Protein AF-A0A7M3WDD4-F1 (afdb_monomer)

Mean predicted aligned error: 4.71 Å

Secondary structure (DSSP, 8-state):
----PPTT--EEEE---SS-TTHHHHHHHHHHTT--EEEEE---HHHHHHTTSS-HHHHHHHHHHHHHHHHHHHHTT-EEEE--TTS-HHHHHHHHTT-

pLDDT: mean 89.32, std 10.79, range [42.25, 97.5]

Nearest PDB structures (foldseek):
  8h6e-assembly1_5C  TM=5.451E-01  e=1.028E+00  Homo sapiens
  5k1s-assembly2_D  TM=6.214E-01  e=2.453E+00  Myxococcus xanthus DK 1622
  6ahd-assembly1_C  TM=5.357E-01  e=2.453E+00  Homo sapiens
  1zsy-assembly1_A  TM=6.114E-01  e=5.122E+00  Homo sapiens
  7ls1-assembly1_m  TM=5.465E-01  e=6.694E+00  Mus musculus

Sequence (99 aa):
IMPHIHRGSPIIILSPLEDDPTIVDAVRDLRARNFEVTVLSPSSLEFEFDARRIDRTGYEVLKTERDILMTELRGLGAYVMDWEPDMLLFTALAGARGF

Radius of gyration: 14.74 Å; Cα contacts (8 Å, |Δi|>4): 116; chains: 1; bounding box: 40×24×39 Å

Foldseek 3Di:
DDPDDDPADAAEAEEQQFPDPCVLVVLLVCVVSVHAYEYEHAHCLVVCVVVVVDDPVRSVVRVVSSVVSQVSSVVSVHQYDDDHPVDDPVVRVCVRDVD

Solvent-accessible surface area (backbone atoms only — not comparable to full-atom values): 5913 Å² total; per-residue (Å²): 133,82,78,92,72,66,86,74,51,77,41,78,45,82,45,54,59,71,96,60,85,57,56,64,58,52,50,47,56,41,40,77,68,64,37,54,40,38,37,39,25,43,71,56,62,68,62,38,40,75,69,64,76,40,54,74,66,55,48,58,48,54,53,49,54,32,54,51,50,51,50,50,43,40,73,60,67,32,37,72,43,84,38,57,91,88,53,58,65,66,60,58,53,46,74,60,44,95,116

Structure (mmCIF, N/CA/C/O backbone):
data_AF-A0A7M3WDD4-F1
#
_entry.id   AF-A0A7M3WDD4-F1
#
loop_
_atom_site.group_PDB
_atom_site.id
_atom_site.type_symbol
_atom_site.label_atom_id
_atom_site.label_alt_id
_atom_site.label_comp_id
_atom_site.label_asym_id
_atom_site.label_entity_id
_atom_site.label_seq_id
_atom_site.pdbx_PDB_ins_code
_atom_site.Cartn_x
_atom_site.Cartn_y
_atom_site.Cartn_z
_atom_site.occupancy
_atom_site.B_iso_or_equiv
_atom_site.auth_seq_id
_atom_site.auth_comp_id
_atom_site.auth_asym_id
_atom_site.auth_atom_id
_atom_site.pdbx_PDB_model_num
ATOM 1 N N . ILE A 1 1 ? -23.104 -0.702 -3.457 1.00 52.69 1 ILE A N 1
ATOM 2 C CA . ILE A 1 1 ? -23.391 -0.991 -2.029 1.00 52.69 1 ILE A CA 1
ATOM 3 C C . ILE A 1 1 ? -22.247 -1.863 -1.537 1.00 52.69 1 ILE A C 1
ATOM 5 O O . ILE A 1 1 ? -22.037 -2.914 -2.129 1.00 52.69 1 ILE A O 1
ATOM 9 N N . MET A 1 2 ? -21.452 -1.409 -0.564 1.00 61.78 2 MET A N 1
ATOM 10 C CA . MET A 1 2 ? -20.363 -2.234 -0.025 1.00 61.78 2 MET A CA 1
ATOM 11 C C . MET A 1 2 ? -20.954 -3.416 0.768 1.00 61.78 2 MET A C 1
ATOM 13 O O . MET A 1 2 ? -21.954 -3.210 1.464 1.00 61.78 2 MET A O 1
ATOM 17 N N . PRO A 1 3 ? -20.365 -4.625 0.692 1.00 71.31 3 PRO A N 1
ATOM 18 C CA . PRO A 1 3 ? -20.778 -5.758 1.516 1.00 71.31 3 PRO A CA 1
ATOM 19 C C . PRO A 1 3 ? -20.754 -5.390 3.005 1.00 71.31 3 PRO A C 1
ATOM 21 O O . PRO A 1 3 ? -19.939 -4.570 3.443 1.00 71.31 3 PRO A O 1
ATOM 24 N N . HIS A 1 4 ? -21.643 -5.988 3.802 1.00 79.38 4 HIS A N 1
ATOM 25 C CA . HIS A 1 4 ? -21.643 -5.751 5.241 1.00 79.38 4 HIS A CA 1
ATOM 26 C C . HIS A 1 4 ? -20.388 -6.374 5.867 1.00 79.38 4 HIS A C 1
ATOM 28 O O . HIS A 1 4 ? -20.304 -7.585 6.043 1.00 79.38 4 HIS A O 1
ATOM 34 N N . ILE A 1 5 ? -19.433 -5.530 6.251 1.00 84.62 5 ILE A N 1
ATOM 35 C CA . ILE A 1 5 ? -18.261 -5.905 7.048 1.00 84.62 5 ILE A CA 1
ATOM 36 C C . ILE A 1 5 ? -18.532 -5.494 8.496 1.00 84.62 5 ILE A C 1
ATOM 38 O O . ILE A 1 5 ? -18.964 -4.365 8.752 1.00 84.62 5 ILE A O 1
ATOM 42 N N . HIS A 1 6 ? -18.315 -6.406 9.443 1.00 83.88 6 HIS A N 1
ATOM 43 C CA . HIS A 1 6 ? -18.493 -6.114 10.864 1.00 83.88 6 HIS A CA 1
ATOM 44 C C . HIS A 1 6 ? -17.514 -5.027 11.319 1.00 83.88 6 HIS A C 1
ATOM 46 O O . HIS A 1 6 ? -16.331 -5.067 10.994 1.00 83.88 6 HIS A O 1
ATOM 52 N N . ARG A 1 7 ? -17.999 -4.044 12.087 1.00 78.94 7 ARG A N 1
ATOM 53 C CA . ARG A 1 7 ? -17.127 -3.011 12.665 1.00 78.94 7 ARG A CA 1
ATOM 54 C C . ARG A 1 7 ? -16.049 -3.669 13.527 1.00 78.94 7 ARG A C 1
ATOM 56 O O . ARG A 1 7 ? -16.353 -4.579 14.291 1.00 78.94 7 ARG A O 1
ATOM 63 N N . GLY A 1 8 ? -14.812 -3.197 13.395 1.00 78.06 8 GLY A N 1
ATOM 64 C CA . GLY A 1 8 ? -13.653 -3.762 14.091 1.00 78.06 8 GLY A CA 1
ATOM 65 C C . GLY A 1 8 ? -13.023 -4.976 13.403 1.00 78.06 8 GLY A C 1
ATOM 66 O O . GLY A 1 8 ? -11.985 -5.441 13.863 1.00 78.06 8 GLY A O 1
ATOM 67 N N . SER A 1 9 ? -13.586 -5.484 12.297 1.00 89.44 9 SER A N 1
ATOM 68 C CA . SER A 1 9 ? -12.872 -6.463 11.474 1.00 89.44 9 SER A CA 1
ATOM 69 C C . SER A 1 9 ? -11.597 -5.834 10.903 1.00 89.44 9 SER A C 1
ATOM 71 O O . SER A 1 9 ? -11.674 -4.756 10.313 1.00 89.44 9 SER A O 1
ATOM 73 N N . PRO A 1 10 ? -10.432 -6.485 11.034 1.00 90.75 10 PRO A N 1
ATOM 74 C CA . PRO A 1 10 ? -9.230 -6.006 10.376 1.00 90.75 10 PRO A CA 1
ATOM 75 C C . PRO A 1 10 ? -9.378 -6.084 8.857 1.00 90.75 10 PRO A C 1
ATOM 77 O O . PRO A 1 10 ? -9.877 -7.082 8.337 1.00 90.75 10 PRO A O 1
ATOM 80 N N . ILE A 1 11 ? -8.886 -5.070 8.150 1.00 93.88 11 ILE A N 1
ATOM 81 C CA . ILE A 1 11 ? -8.802 -5.080 6.691 1.00 93.88 11 ILE A CA 1
ATOM 82 C C . ILE A 1 11 ? -7.344 -5.241 6.292 1.00 93.88 11 ILE A C 1
ATOM 84 O O . ILE A 1 11 ? -6.489 -4.456 6.698 1.00 93.88 11 ILE A O 1
ATOM 88 N N . ILE A 1 12 ? -7.069 -6.269 5.494 1.00 93.50 12 ILE A N 1
ATOM 89 C CA . ILE A 1 12 ? -5.753 -6.506 4.907 1.00 93.50 12 ILE A CA 1
ATOM 90 C C . ILE A 1 12 ? -5.892 -6.336 3.400 1.00 93.50 12 ILE A C 1
ATOM 92 O O . ILE A 1 12 ? -6.736 -6.980 2.779 1.00 93.50 12 ILE A O 1
ATOM 96 N N . ILE A 1 13 ? -5.072 -5.461 2.832 1.00 94.31 13 ILE A N 1
ATOM 97 C CA . ILE A 1 13 ? -4.970 -5.224 1.397 1.00 94.31 13 ILE A CA 1
ATOM 98 C C . ILE A 1 13 ? -3.612 -5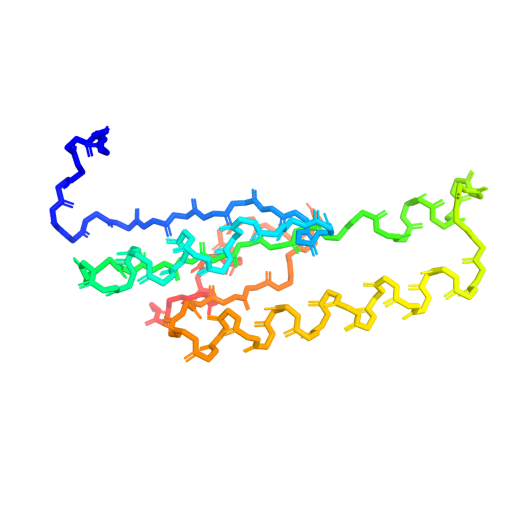.756 0.953 1.00 94.31 13 ILE A C 1
ATOM 100 O O . ILE A 1 13 ? -2.589 -5.346 1.493 1.00 94.31 13 ILE A O 1
ATOM 104 N N . LEU A 1 14 ? -3.605 -6.661 -0.019 1.00 93.00 14 LEU A N 1
ATOM 105 C CA . LEU A 1 14 ? -2.392 -7.148 -0.665 1.00 93.00 14 LEU A CA 1
ATOM 106 C C . LEU A 1 14 ? -2.372 -6.584 -2.084 1.00 93.00 14 LEU A C 1
ATOM 108 O O . LEU A 1 14 ? -3.234 -6.939 -2.886 1.00 93.00 14 LEU A O 1
ATOM 112 N N . SER A 1 15 ? -1.443 -5.677 -2.372 1.00 93.19 15 SER A N 1
ATOM 113 C CA . SER A 1 15 ? -1.355 -5.028 -3.683 1.00 93.19 15 SER A CA 1
ATOM 114 C C . SER A 1 15 ? 0.080 -4.600 -3.975 1.00 93.19 15 SER A C 1
ATOM 116 O O . SER A 1 15 ? 0.719 -4.043 -3.085 1.00 93.19 15 SER A O 1
ATOM 118 N N . PRO A 1 16 ? 0.594 -4.783 -5.203 1.00 93.25 16 PRO A N 1
ATOM 119 C CA . PRO A 1 16 ? 1.922 -4.295 -5.568 1.00 93.25 16 PRO A CA 1
ATOM 120 C C . PRO A 1 16 ? 2.036 -2.764 -5.522 1.00 93.25 16 PRO A C 1
ATOM 122 O O . PRO A 1 16 ? 3.145 -2.248 -5.416 1.00 93.25 16 PRO A O 1
ATOM 125 N N . LEU A 1 17 ? 0.902 -2.044 -5.489 1.00 93.94 17 LEU A N 1
ATOM 126 C CA . LEU A 1 17 ? 0.833 -0.576 -5.511 1.00 93.94 17 LEU A CA 1
ATOM 127 C C . LEU A 1 17 ? 1.475 0.030 -6.769 1.00 93.94 17 LEU A C 1
ATOM 129 O O . LEU A 1 17 ? 2.055 1.111 -6.731 1.00 93.94 17 LEU A O 1
ATOM 133 N N . GLU A 1 18 ? 1.354 -0.681 -7.884 1.00 90.06 18 GLU A N 1
ATOM 134 C CA . GLU A 1 18 ? 1.848 -0.276 -9.195 1.00 90.06 18 GLU A CA 1
ATOM 135 C C . GLU A 1 18 ? 0.638 0.141 -10.044 1.00 90.06 18 GLU A C 1
ATOM 137 O O . GLU A 1 18 ? -0.237 -0.685 -10.300 1.00 90.06 18 GLU A O 1
ATOM 142 N N . ASP A 1 19 ? 0.564 1.424 -10.419 1.00 83.44 19 ASP A N 1
ATOM 143 C CA . ASP A 1 19 ? -0.485 2.005 -11.283 1.00 83.44 19 ASP A CA 1
ATOM 144 C C . ASP A 1 19 ? -1.944 1.706 -10.845 1.00 83.44 19 ASP A C 1
ATOM 146 O O . ASP A 1 19 ? -2.837 1.495 -11.665 1.00 83.44 19 ASP A O 1
ATOM 150 N N . ASP A 1 20 ? -2.208 1.668 -9.531 1.00 85.62 20 ASP A N 1
ATOM 151 C CA . ASP A 1 20 ? -3.560 1.482 -8.977 1.00 85.62 20 ASP A CA 1
ATOM 152 C C . ASP A 1 20 ? -4.165 2.828 -8.533 1.00 85.62 20 ASP A C 1
ATOM 154 O O . ASP A 1 20 ? -3.889 3.296 -7.423 1.00 85.62 20 ASP A O 1
ATOM 158 N N . PRO A 1 21 ? -5.041 3.454 -9.343 1.00 87.62 21 PRO A N 1
ATOM 159 C CA . PRO A 1 21 ? -5.656 4.731 -8.990 1.00 87.62 21 PRO A CA 1
ATOM 160 C C . PRO A 1 21 ? -6.769 4.597 -7.940 1.00 87.62 21 PRO A C 1
ATOM 162 O O . PRO A 1 21 ? -7.270 5.602 -7.441 1.00 87.62 21 PRO A O 1
ATOM 165 N N . THR A 1 22 ? -7.205 3.378 -7.613 1.00 93.81 22 THR A N 1
ATOM 166 C CA . THR A 1 22 ? -8.377 3.141 -6.754 1.00 93.81 22 THR A CA 1
ATOM 167 C C . THR A 1 22 ? -8.013 2.971 -5.284 1.00 93.81 22 THR A C 1
ATOM 169 O O . THR A 1 22 ? -8.857 3.164 -4.403 1.00 93.81 22 THR A O 1
ATOM 172 N N . ILE A 1 23 ? -6.754 2.632 -5.000 1.00 96.06 23 ILE A N 1
ATOM 173 C CA . ILE A 1 23 ? -6.306 2.245 -3.663 1.00 96.06 23 ILE A CA 1
ATOM 174 C C . ILE A 1 23 ? -6.440 3.378 -2.641 1.00 96.06 23 ILE A C 1
ATOM 176 O O . ILE A 1 23 ? -6.821 3.138 -1.495 1.00 96.06 23 ILE A O 1
ATOM 180 N N . VAL A 1 24 ? -6.185 4.618 -3.060 1.00 96.88 24 VAL A N 1
ATOM 181 C CA . VAL A 1 24 ? -6.266 5.805 -2.199 1.00 96.88 24 VAL A CA 1
ATOM 182 C C . VAL A 1 24 ? -7.701 6.014 -1.721 1.00 96.88 24 VAL A C 1
ATOM 184 O O . VAL A 1 24 ? -7.941 6.160 -0.520 1.00 96.88 24 VAL A O 1
ATOM 187 N N . ASP A 1 25 ? -8.664 5.975 -2.642 1.00 96.44 25 ASP A N 1
ATOM 188 C CA . ASP A 1 25 ? -10.083 6.135 -2.321 1.00 96.44 25 ASP A CA 1
ATOM 189 C C . ASP A 1 25 ? -10.591 4.967 -1.469 1.00 96.44 25 ASP A C 1
ATOM 191 O O . ASP A 1 25 ? -11.266 5.183 -0.460 1.00 96.44 25 ASP A O 1
ATOM 195 N N . ALA A 1 26 ? -10.185 3.735 -1.793 1.00 95.06 26 ALA A N 1
ATOM 196 C CA . ALA A 1 26 ? -10.540 2.555 -1.013 1.00 95.06 26 ALA A CA 1
ATOM 197 C C . ALA A 1 26 ? -10.039 2.649 0.438 1.00 95.06 26 ALA A C 1
ATOM 199 O O . ALA A 1 26 ? -10.798 2.408 1.382 1.00 95.06 26 ALA A O 1
ATOM 200 N N . VAL A 1 27 ? -8.773 3.029 0.641 1.00 96.88 27 VAL A N 1
ATOM 201 C CA . VAL A 1 27 ? -8.199 3.197 1.982 1.00 96.88 27 VAL A CA 1
ATOM 202 C C . VAL A 1 27 ? -8.873 4.350 2.720 1.00 96.88 27 VAL A C 1
ATOM 204 O O . VAL A 1 27 ? -9.220 4.189 3.893 1.00 96.88 27 VAL A O 1
ATOM 207 N N . ARG A 1 28 ? -9.130 5.479 2.049 1.00 96.62 28 ARG A N 1
ATOM 208 C CA . ARG A 1 28 ? -9.839 6.622 2.638 1.00 96.62 28 ARG A CA 1
ATOM 209 C C . ARG A 1 28 ? -11.221 6.217 3.151 1.00 96.62 28 ARG A C 1
ATOM 211 O O . ARG A 1 28 ? -11.542 6.501 4.305 1.00 96.62 28 ARG A O 1
ATOM 218 N N . ASP A 1 29 ? -11.999 5.502 2.345 1.00 94.88 29 ASP A N 1
ATOM 219 C CA . ASP A 1 29 ? -13.347 5.055 2.703 1.00 94.88 29 ASP A CA 1
ATOM 220 C C . ASP A 1 29 ? -13.345 4.065 3.874 1.00 94.88 29 ASP A C 1
ATOM 222 O O . ASP A 1 29 ? -14.179 4.144 4.782 1.00 94.88 29 ASP A O 1
ATOM 226 N N . LEU A 1 30 ? -12.394 3.129 3.892 1.00 94.62 30 LEU A N 1
ATOM 227 C CA . LEU A 1 30 ? -12.248 2.165 4.983 1.00 94.62 30 LEU A CA 1
ATOM 228 C C . LEU A 1 30 ? -11.849 2.853 6.295 1.00 94.62 30 LEU A C 1
ATOM 230 O O . LEU A 1 30 ? -12.433 2.574 7.348 1.00 94.62 30 LEU A O 1
ATOM 234 N N . ARG A 1 31 ? -10.900 3.791 6.237 1.00 94.06 31 ARG A N 1
ATOM 235 C CA . ARG A 1 31 ? -10.451 4.562 7.403 1.00 94.06 31 ARG A CA 1
ATOM 236 C C . ARG A 1 31 ? -11.541 5.492 7.927 1.00 94.06 31 ARG A C 1
ATOM 238 O O . ARG A 1 31 ? -11.747 5.531 9.137 1.00 94.06 31 ARG A O 1
ATOM 245 N N . ALA A 1 32 ? -12.315 6.135 7.050 1.00 93.50 32 ALA A N 1
ATOM 246 C CA . ALA A 1 32 ? -13.480 6.944 7.426 1.00 93.50 32 ALA A CA 1
ATOM 247 C C . ALA A 1 32 ? -14.572 6.135 8.154 1.00 93.50 32 ALA A C 1
ATOM 249 O O . ALA A 1 32 ? -15.375 6.685 8.907 1.00 93.50 32 ALA A O 1
ATOM 250 N N . ARG A 1 33 ? -14.597 4.812 7.953 1.00 91.06 33 ARG A N 1
ATOM 251 C CA . ARG A 1 33 ? -15.500 3.868 8.633 1.00 91.06 33 ARG A CA 1
ATOM 252 C C . ARG A 1 33 ? -14.877 3.214 9.874 1.00 91.06 33 ARG A C 1
ATOM 254 O O . ARG A 1 33 ? -15.474 2.289 10.425 1.00 91.06 33 ARG A O 1
ATOM 261 N N . ASN A 1 34 ? -13.724 3.709 10.329 1.00 91.50 34 ASN A N 1
ATOM 262 C CA . ASN A 1 34 ? -12.961 3.237 11.488 1.00 91.50 34 ASN A CA 1
ATOM 263 C C . ASN A 1 34 ? -12.449 1.793 11.370 1.00 91.50 34 ASN A C 1
ATOM 265 O O . ASN A 1 34 ? -12.292 1.109 12.382 1.00 91.50 34 ASN A O 1
ATOM 269 N N . PHE A 1 35 ? -12.179 1.313 10.155 1.00 93.62 35 PHE A N 1
ATOM 270 C CA . PHE A 1 35 ? -11.454 0.057 9.992 1.00 93.62 35 PHE A CA 1
ATOM 271 C C . PHE A 1 35 ? -9.957 0.253 10.230 1.00 93.62 35 PHE A C 1
ATOM 273 O O . PHE A 1 35 ? -9.362 1.252 9.816 1.00 93.62 35 PHE A O 1
ATOM 280 N N . GLU A 1 36 ? -9.326 -0.728 10.868 1.00 93.38 36 GLU A N 1
ATOM 281 C CA . GLU A 1 36 ? -7.873 -0.868 10.844 1.00 93.38 36 GLU A CA 1
ATOM 282 C C . GLU A 1 36 ? -7.469 -1.446 9.493 1.00 93.38 36 GLU A C 1
ATOM 284 O O . GLU A 1 36 ? -7.902 -2.541 9.128 1.00 93.38 36 GLU A O 1
ATOM 289 N N . VAL A 1 37 ? -6.667 -0.690 8.746 1.00 95.25 37 VAL A N 1
ATOM 290 C CA . VAL A 1 37 ? -6.231 -1.069 7.403 1.00 95.25 37 VAL A CA 1
ATOM 291 C C . VAL A 1 37 ? -4.738 -1.350 7.439 1.00 95.25 37 VAL A C 1
ATOM 293 O O . VAL A 1 37 ? -3.948 -0.487 7.819 1.00 95.25 37 VAL A O 1
ATOM 296 N N . THR A 1 38 ? -4.368 -2.557 7.031 1.00 95.62 38 THR A N 1
ATOM 297 C CA . THR A 1 38 ? -2.989 -2.985 6.811 1.00 95.62 38 THR A CA 1
ATOM 298 C C . THR A 1 38 ? -2.808 -3.247 5.320 1.00 95.62 38 THR A C 1
ATOM 300 O O . THR A 1 38 ? -3.511 -4.076 4.752 1.00 95.62 38 THR A O 1
ATOM 303 N N . VAL A 1 39 ? -1.874 -2.551 4.686 1.00 95.12 39 VAL A N 1
ATOM 304 C CA . VAL A 1 39 ? -1.475 -2.743 3.294 1.00 95.12 39 VAL A CA 1
ATOM 305 C C . VAL A 1 39 ? -0.145 -3.481 3.287 1.00 95.12 39 VAL A C 1
ATOM 307 O O . VAL A 1 39 ? 0.827 -3.034 3.895 1.00 95.12 39 VAL A O 1
ATOM 310 N N . LEU A 1 40 ? -0.117 -4.621 2.615 1.00 94.12 40 LEU A N 1
ATOM 311 C CA . LEU A 1 40 ? 1.088 -5.377 2.320 1.00 94.12 40 LEU A CA 1
ATOM 312 C C . LEU A 1 40 ? 1.387 -5.188 0.841 1.00 94.12 40 LEU A C 1
ATOM 314 O O . LEU A 1 40 ? 0.536 -5.493 0.000 1.00 94.12 40 LEU A O 1
ATOM 318 N N . SER A 1 41 ? 2.571 -4.669 0.537 1.00 93.06 41 SER A N 1
ATOM 319 C CA . SER A 1 41 ? 2.949 -4.349 -0.829 1.00 93.06 41 SER A CA 1
ATOM 320 C C . SER A 1 41 ? 4.131 -5.176 -1.313 1.00 93.06 41 SER A C 1
ATOM 322 O O . SER A 1 41 ? 5.266 -4.775 -1.076 1.00 93.06 41 SER A O 1
ATOM 324 N N . PRO A 1 42 ? 3.886 -6.312 -1.991 1.00 92.12 42 PRO A N 1
ATOM 325 C CA . PRO A 1 42 ? 4.923 -7.015 -2.732 1.00 92.12 42 PRO A CA 1
ATOM 326 C C . PRO A 1 42 ? 5.212 -6.307 -4.053 1.00 92.12 42 PRO A C 1
ATOM 328 O O . PRO A 1 42 ? 4.395 -6.355 -4.969 1.00 92.12 42 PRO A O 1
ATOM 3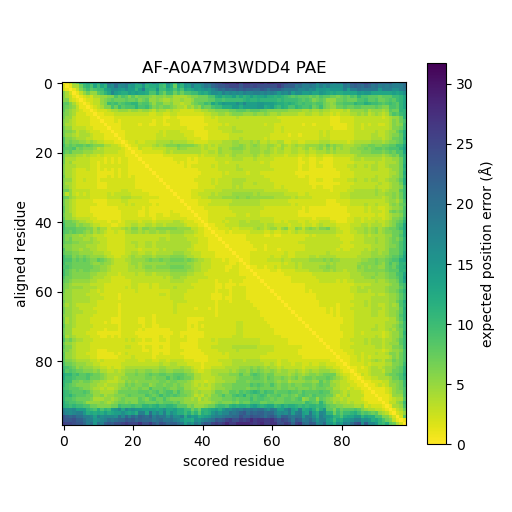31 N N . SER A 1 43 ? 6.371 -5.659 -4.147 1.00 89.94 43 SER A N 1
ATOM 332 C CA . SER A 1 43 ? 6.848 -5.054 -5.396 1.00 89.94 43 SER A CA 1
ATOM 333 C C . SER A 1 43 ? 7.143 -6.126 -6.451 1.00 89.94 43 SER A C 1
ATOM 335 O O . SER A 1 43 ? 7.766 -7.145 -6.149 1.00 89.94 43 SER A O 1
ATOM 337 N N . SER A 1 44 ? 6.727 -5.887 -7.696 1.00 91.38 44 SER A N 1
ATOM 338 C CA . SER A 1 44 ? 7.090 -6.707 -8.858 1.00 91.38 44 SER A CA 1
ATOM 339 C C . SER A 1 44 ? 8.192 -6.067 -9.716 1.00 91.38 44 SER A C 1
ATOM 341 O O . SER A 1 44 ? 8.748 -6.714 -10.604 1.00 91.38 44 SER A O 1
ATOM 343 N N . LEU A 1 45 ? 8.568 -4.818 -9.413 1.00 92.94 45 LEU A N 1
ATOM 344 C CA . LEU A 1 45 ? 9.457 -3.996 -10.239 1.00 92.94 45 LEU A CA 1
ATOM 345 C C . LEU A 1 45 ? 10.825 -4.628 -10.516 1.00 92.94 45 LEU A C 1
ATOM 347 O O . LEU A 1 45 ? 11.317 -4.532 -11.638 1.00 92.94 45 LEU A O 1
ATOM 351 N N . GLU A 1 46 ? 11.447 -5.275 -9.526 1.00 92.19 46 GLU A N 1
ATOM 352 C CA . GLU A 1 46 ? 12.746 -5.938 -9.726 1.00 92.19 46 GLU A CA 1
ATOM 353 C C . GLU A 1 46 ? 12.632 -7.103 -10.712 1.00 92.19 46 GLU A C 1
ATOM 355 O O . GLU A 1 46 ? 13.437 -7.221 -11.635 1.00 92.19 46 GLU A O 1
ATOM 360 N N . PHE A 1 47 ? 11.575 -7.907 -10.583 1.00 92.94 47 PHE A N 1
ATOM 361 C CA . PHE A 1 47 ? 11.302 -9.013 -11.495 1.00 92.94 47 PHE A CA 1
ATOM 362 C C . PHE A 1 47 ? 11.048 -8.519 -12.926 1.00 92.94 47 PHE A C 1
ATOM 364 O O . PHE A 1 47 ? 11.578 -9.082 -13.886 1.00 92.94 47 PHE A O 1
ATOM 371 N N . GLU A 1 48 ? 10.260 -7.455 -13.085 1.00 93.94 48 GLU A N 1
ATOM 372 C CA . GLU A 1 48 ? 9.966 -6.859 -14.393 1.00 93.94 48 GLU A CA 1
ATOM 373 C C . GLU A 1 48 ? 11.220 -6.235 -15.040 1.00 93.94 48 GLU A C 1
ATOM 375 O O . GLU A 1 48 ? 11.422 -6.351 -16.257 1.00 93.94 48 GLU A O 1
ATOM 380 N N . PHE A 1 49 ? 12.097 -5.621 -14.236 1.00 95.38 49 PHE A N 1
ATOM 381 C CA . PHE A 1 49 ? 13.380 -5.078 -14.687 1.00 95.38 49 PHE A CA 1
ATOM 382 C C . PHE A 1 49 ? 14.343 -6.186 -15.135 1.00 95.38 49 PHE A C 1
ATOM 384 O O . PHE A 1 49 ? 14.889 -6.120 -16.240 1.00 95.38 49 PHE A O 1
ATOM 391 N N . ASP A 1 50 ? 14.491 -7.249 -14.340 1.00 95.81 50 ASP A N 1
ATOM 392 C CA . ASP A 1 50 ? 15.330 -8.407 -14.671 1.00 95.81 50 ASP A CA 1
ATOM 393 C C . ASP A 1 50 ? 14.827 -9.144 -15.921 1.00 95.81 50 ASP A C 1
ATOM 395 O O . ASP A 1 50 ? 15.613 -9.576 -16.773 1.00 95.81 50 ASP A O 1
ATOM 399 N N . ALA A 1 51 ? 13.504 -9.216 -16.091 1.00 96.88 51 ALA A N 1
ATOM 400 C CA . ALA A 1 51 ? 12.854 -9.737 -17.289 1.00 96.88 51 ALA A CA 1
ATOM 401 C C . ALA A 1 51 ? 12.979 -8.808 -18.516 1.00 96.88 51 ALA A C 1
ATOM 403 O O . ALA A 1 51 ? 12.500 -9.164 -19.596 1.00 96.88 51 ALA A O 1
ATOM 404 N N . ARG A 1 52 ? 13.629 -7.640 -18.378 1.00 95.56 52 ARG A N 1
ATOM 405 C CA . ARG A 1 52 ? 13.813 -6.609 -19.416 1.00 95.56 52 ARG A CA 1
ATOM 406 C C . ARG A 1 52 ? 12.503 -6.080 -20.004 1.00 95.56 52 ARG A C 1
ATOM 408 O O . ARG A 1 52 ? 12.457 -5.716 -21.180 1.00 95.56 52 ARG A O 1
ATOM 415 N N . ARG A 1 53 ? 11.433 -6.062 -19.208 1.00 95.25 53 ARG A N 1
ATOM 416 C CA . ARG A 1 53 ? 10.122 -5.525 -19.612 1.00 95.25 53 ARG A CA 1
ATOM 417 C C . ARG A 1 53 ? 10.007 -4.025 -19.360 1.00 95.25 53 ARG A C 1
ATOM 419 O O . ARG A 1 53 ? 9.258 -3.351 -20.059 1.00 95.25 53 ARG A O 1
ATOM 426 N N . ILE A 1 54 ? 10.800 -3.510 -18.425 1.00 95.75 54 ILE A N 1
ATOM 427 C CA . ILE A 1 54 ? 10.988 -2.083 -18.166 1.00 95.75 54 ILE A CA 1
ATOM 428 C C . ILE A 1 54 ? 12.471 -1.734 -18.292 1.00 95.75 54 ILE A C 1
ATOM 430 O O . ILE A 1 54 ? 13.344 -2.546 -17.977 1.00 95.75 54 ILE A O 1
ATOM 434 N N . ASP A 1 55 ? 12.770 -0.536 -18.792 1.00 97.00 55 ASP A N 1
ATOM 435 C CA . ASP A 1 55 ? 14.140 -0.032 -18.828 1.00 97.00 55 ASP A CA 1
ATOM 436 C C . ASP A 1 55 ? 14.537 0.587 -17.479 1.00 97.00 55 ASP A C 1
ATOM 438 O O . ASP A 1 55 ? 13.750 0.654 -16.530 1.00 97.00 55 ASP A O 1
ATOM 442 N N . ARG A 1 56 ? 15.793 1.035 -17.369 1.00 97.19 56 AR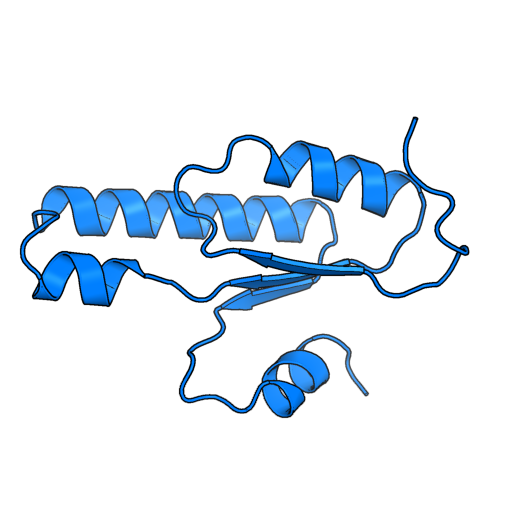G A N 1
ATOM 443 C CA . ARG A 1 56 ? 16.292 1.603 -16.112 1.00 97.19 56 ARG A CA 1
ATOM 444 C C . ARG A 1 56 ? 15.526 2.858 -15.705 1.00 97.19 56 ARG A C 1
ATOM 446 O O . ARG A 1 56 ? 15.303 3.061 -14.519 1.00 97.19 56 ARG A O 1
ATOM 453 N N . THR A 1 57 ? 15.146 3.695 -16.663 1.00 97.50 57 THR A N 1
ATOM 454 C CA . THR A 1 57 ? 14.419 4.933 -16.379 1.00 97.50 57 THR A CA 1
ATOM 455 C C . THR A 1 57 ? 13.009 4.628 -15.883 1.00 97.50 57 THR A C 1
ATOM 457 O O . THR A 1 57 ? 12.607 5.175 -14.861 1.00 97.50 57 THR A O 1
ATOM 460 N N . GLY A 1 58 ? 12.294 3.715 -16.542 1.00 95.69 58 GLY A N 1
ATOM 461 C CA . GLY A 1 58 ? 10.977 3.246 -16.125 1.00 95.69 58 GLY A CA 1
ATOM 462 C C . GLY A 1 58 ? 11.003 2.610 -14.739 1.00 95.69 58 GLY A C 1
ATOM 463 O O . GLY A 1 58 ? 10.153 2.931 -13.917 1.00 95.69 58 GLY A O 1
ATOM 464 N N . TYR A 1 59 ? 12.019 1.797 -14.435 1.00 95.94 59 TYR A N 1
ATOM 465 C CA . TYR A 1 59 ? 12.205 1.227 -13.097 1.00 95.94 59 TYR A CA 1
ATOM 466 C C . TYR A 1 59 ? 12.324 2.300 -12.002 1.00 95.94 59 TYR A C 1
ATOM 468 O O . TYR A 1 59 ? 11.620 2.227 -10.998 1.00 95.94 59 TYR A O 1
ATOM 476 N N . GLU A 1 60 ? 13.171 3.318 -12.191 1.00 96.62 60 GLU A N 1
ATOM 477 C CA . GLU A 1 60 ? 13.345 4.384 -11.188 1.00 96.62 60 GLU A CA 1
ATOM 478 C C . GLU A 1 60 ? 12.080 5.239 -11.015 1.00 96.62 60 GLU A C 1
ATOM 480 O O . GLU A 1 60 ? 11.754 5.642 -9.895 1.00 96.62 60 GLU A O 1
ATOM 485 N N . VAL A 1 61 ? 11.352 5.496 -12.109 1.00 96.38 61 VAL A N 1
ATOM 486 C CA . VAL A 1 61 ? 10.080 6.231 -12.069 1.00 96.38 61 VAL A CA 1
ATOM 487 C C . VAL A 1 61 ? 9.041 5.437 -11.286 1.00 96.38 61 VAL A C 1
ATOM 489 O O . VAL A 1 61 ? 8.530 5.945 -10.293 1.00 96.38 61 VAL A O 1
ATOM 492 N N . LEU A 1 62 ? 8.800 4.178 -11.659 1.00 95.06 62 LEU A N 1
ATOM 493 C CA . LEU A 1 62 ? 7.802 3.330 -11.003 1.00 95.06 62 LEU A CA 1
ATOM 494 C C . LEU A 1 62 ? 8.129 3.097 -9.525 1.00 95.06 62 LEU A C 1
ATOM 496 O O . LEU A 1 62 ? 7.238 3.122 -8.679 1.00 95.06 62 LEU A O 1
ATOM 500 N N . LYS A 1 63 ? 9.414 2.934 -9.188 1.00 94.31 63 LYS A N 1
ATOM 501 C CA . LYS A 1 63 ? 9.861 2.839 -7.794 1.00 94.31 63 LYS A CA 1
ATOM 502 C C . LYS A 1 63 ? 9.518 4.107 -7.009 1.00 94.31 63 LYS A C 1
ATOM 504 O O . LYS A 1 63 ? 8.981 4.022 -5.908 1.00 94.31 63 LYS A O 1
ATOM 509 N N . THR A 1 64 ? 9.783 5.275 -7.592 1.00 95.44 64 THR A N 1
ATOM 510 C CA . THR A 1 64 ? 9.479 6.572 -6.972 1.00 95.44 64 THR A CA 1
ATOM 511 C C . THR A 1 64 ? 7.973 6.783 -6.809 1.00 95.44 64 THR A C 1
ATOM 513 O O . THR A 1 64 ? 7.521 7.203 -5.745 1.00 95.44 64 THR A O 1
ATOM 516 N N . GLU A 1 65 ? 7.183 6.478 -7.837 1.00 94.69 65 GLU A N 1
ATOM 517 C CA . GLU A 1 65 ? 5.719 6.580 -7.798 1.00 94.69 65 GLU A CA 1
ATOM 518 C C . GLU A 1 65 ? 5.127 5.676 -6.715 1.00 94.69 65 GLU A C 1
ATOM 520 O O . GLU A 1 65 ? 4.287 6.114 -5.924 1.00 94.69 65 GLU A O 1
ATOM 525 N N . ARG A 1 66 ? 5.633 4.446 -6.605 1.00 93.75 66 ARG A N 1
ATOM 526 C CA . ARG A 1 66 ? 5.243 3.515 -5.549 1.00 93.75 66 ARG A CA 1
ATOM 527 C C . ARG A 1 66 ? 5.591 4.040 -4.153 1.00 93.75 66 ARG A C 1
ATOM 529 O O . ARG A 1 66 ? 4.758 3.962 -3.250 1.00 93.75 66 ARG A O 1
ATOM 536 N N . ASP A 1 67 ? 6.782 4.605 -3.959 1.00 93.94 67 ASP A N 1
ATOM 537 C CA . ASP A 1 67 ? 7.191 5.195 -2.676 1.00 93.94 67 ASP A CA 1
ATOM 538 C C . ASP A 1 67 ? 6.294 6.377 -2.267 1.00 93.94 67 ASP A C 1
ATOM 540 O O . ASP A 1 67 ? 5.923 6.515 -1.090 1.00 93.94 67 ASP A O 1
ATOM 544 N N . ILE A 1 68 ? 5.888 7.203 -3.238 1.00 95.12 68 ILE A N 1
ATOM 545 C CA . ILE A 1 68 ? 4.916 8.288 -3.042 1.00 95.12 68 ILE A CA 1
ATOM 546 C C . ILE A 1 68 ? 3.567 7.711 -2.613 1.00 95.12 68 ILE A C 1
ATOM 548 O O . ILE A 1 68 ? 3.019 8.139 -1.594 1.00 95.12 68 ILE A O 1
ATOM 552 N N . LEU A 1 69 ? 3.063 6.706 -3.329 1.00 95.56 69 LEU A N 1
ATOM 553 C CA . LEU A 1 69 ? 1.776 6.084 -3.033 1.00 95.56 69 LEU A CA 1
ATOM 554 C C . LEU A 1 69 ? 1.764 5.431 -1.645 1.00 95.56 69 LEU A C 1
ATOM 556 O O . LEU A 1 69 ? 0.846 5.653 -0.857 1.00 95.56 69 LEU A O 1
ATOM 560 N N . MET A 1 70 ? 2.816 4.696 -1.275 1.00 94.81 70 MET A N 1
ATOM 561 C CA . MET A 1 70 ? 2.953 4.151 0.080 1.00 94.81 70 MET A CA 1
ATOM 562 C C . MET A 1 70 ? 2.933 5.250 1.148 1.00 94.81 70 MET A C 1
ATOM 564 O O . MET A 1 70 ? 2.340 5.072 2.214 1.00 94.81 70 MET A O 1
ATOM 568 N N . THR A 1 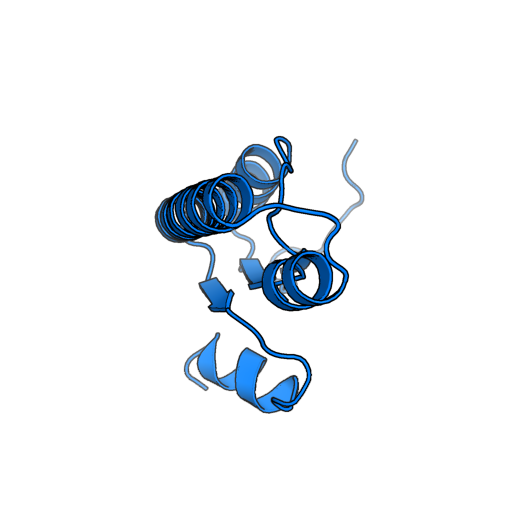71 ? 3.581 6.383 0.882 1.00 96.06 71 THR A N 1
ATOM 569 C CA . THR A 1 71 ? 3.597 7.533 1.794 1.00 96.06 71 THR A CA 1
ATOM 570 C C . THR A 1 71 ? 2.209 8.157 1.931 1.00 96.06 71 THR A C 1
ATOM 572 O O . THR A 1 71 ? 1.782 8.452 3.049 1.00 96.06 71 THR A O 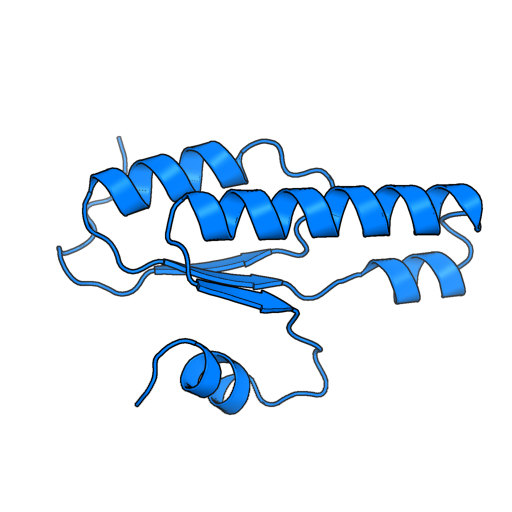1
ATOM 575 N N . GLU A 1 72 ? 1.470 8.292 0.832 1.00 96.44 72 GLU A N 1
ATOM 576 C CA . GLU A 1 72 ? 0.090 8.778 0.838 1.00 96.44 72 GLU A CA 1
ATOM 577 C C . GLU A 1 72 ? -0.833 7.856 1.650 1.00 96.44 72 GLU A C 1
ATOM 579 O O . GLU A 1 72 ? -1.557 8.320 2.534 1.00 96.44 72 GLU A O 1
ATOM 584 N N . LEU A 1 73 ? -0.748 6.539 1.437 1.00 97.12 73 LEU A N 1
ATOM 585 C CA . LEU A 1 73 ? -1.534 5.550 2.179 1.00 97.12 73 LEU A CA 1
ATOM 586 C C . LEU A 1 73 ? -1.239 5.581 3.689 1.00 97.12 73 LEU A C 1
ATOM 588 O O . LEU A 1 73 ? -2.166 5.494 4.503 1.00 97.12 73 LEU A O 1
ATOM 592 N N . ARG A 1 74 ? 0.028 5.775 4.080 1.00 96.00 74 ARG A N 1
ATOM 593 C CA . ARG A 1 74 ? 0.403 6.015 5.487 1.00 96.00 74 ARG A CA 1
ATOM 594 C C . ARG A 1 74 ? -0.213 7.309 6.019 1.00 96.00 74 ARG A C 1
ATOM 596 O O . ARG A 1 74 ? -0.703 7.326 7.146 1.00 96.00 74 ARG A O 1
ATOM 603 N N . GLY A 1 75 ? -0.254 8.367 5.207 1.00 97.19 75 GLY A N 1
ATOM 604 C CA . GLY A 1 75 ? -0.913 9.637 5.534 1.00 97.19 75 GLY A CA 1
ATOM 605 C C . GLY A 1 75 ? -2.420 9.507 5.793 1.00 97.19 75 GLY A C 1
ATOM 606 O O . GLY A 1 75 ? -2.965 10.231 6.624 1.00 97.19 75 GLY A O 1
ATOM 607 N N . LEU A 1 76 ? -3.087 8.533 5.164 1.00 97.19 76 LEU A N 1
ATOM 608 C CA . LEU A 1 76 ? -4.490 8.180 5.435 1.00 97.19 76 LEU A CA 1
ATOM 609 C C . LEU A 1 76 ? -4.674 7.344 6.719 1.00 97.19 76 LEU A C 1
ATOM 611 O O . LEU A 1 76 ? 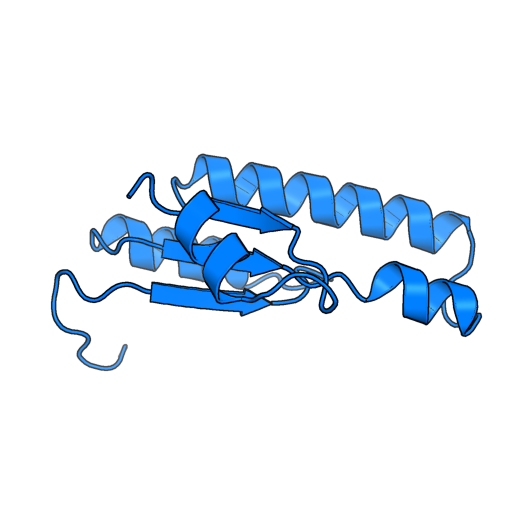-5.798 7.024 7.118 1.00 97.19 76 LEU A O 1
ATOM 615 N N . GLY A 1 77 ? -3.580 6.988 7.393 1.00 95.25 77 GLY A N 1
ATOM 616 C CA . GLY A 1 77 ? -3.581 6.206 8.623 1.00 95.25 77 GLY A CA 1
ATOM 617 C C . GLY A 1 77 ? -3.709 4.700 8.407 1.00 95.25 77 GLY A C 1
ATOM 618 O O . GLY A 1 77 ? -4.088 3.997 9.345 1.00 95.25 77 GLY A O 1
ATOM 619 N N . ALA A 1 78 ? -3.430 4.198 7.200 1.00 96.00 78 ALA A N 1
ATOM 620 C CA . ALA A 1 78 ? -3.187 2.774 7.004 1.00 96.00 78 ALA A CA 1
ATOM 621 C C . ALA A 1 78 ? -1.778 2.408 7.489 1.00 96.00 78 ALA A C 1
ATOM 623 O O . ALA A 1 78 ? -0.834 3.187 7.350 1.00 96.00 78 ALA A O 1
ATOM 624 N N . TYR A 1 79 ? -1.621 1.198 8.018 1.00 94.88 79 TYR A N 1
ATOM 625 C CA . TYR A 1 79 ? -0.293 0.613 8.146 1.00 94.88 79 TYR A CA 1
ATOM 626 C C . TYR A 1 79 ? 0.148 0.104 6.774 1.00 94.88 79 TYR A C 1
ATOM 628 O O . TYR A 1 79 ? -0.621 -0.604 6.133 1.00 94.88 79 TYR A O 1
ATOM 636 N N . VAL A 1 80 ? 1.364 0.423 6.330 1.00 94.25 80 VAL A N 1
ATOM 637 C CA . VAL A 1 80 ? 1.870 0.022 5.007 1.00 94.25 80 VAL A CA 1
ATOM 638 C C . VAL A 1 80 ? 3.245 -0.622 5.146 1.00 94.25 80 VAL A C 1
ATOM 640 O O . VAL A 1 80 ? 4.205 0.059 5.525 1.00 94.25 80 VAL A O 1
ATOM 643 N N . MET A 1 81 ? 3.324 -1.910 4.807 1.00 92.06 81 MET A N 1
ATOM 644 C CA . MET A 1 81 ? 4.556 -2.697 4.743 1.00 92.06 81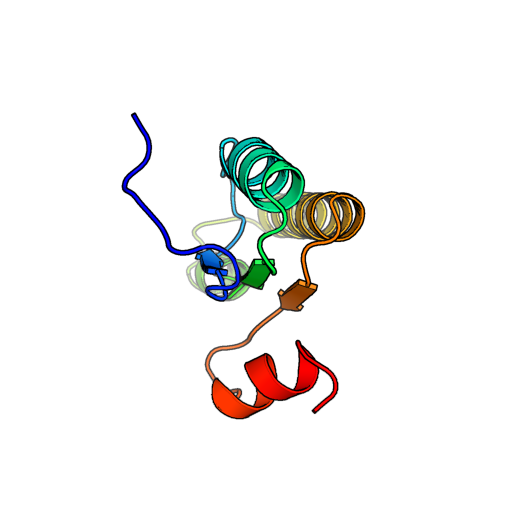 MET A CA 1
ATOM 645 C C . MET A 1 81 ? 4.986 -2.873 3.291 1.00 92.06 81 MET A C 1
ATOM 647 O O . MET A 1 81 ? 4.189 -3.339 2.474 1.00 92.06 81 MET A O 1
ATOM 651 N N . ASP A 1 82 ? 6.249 -2.577 3.003 1.00 90.00 82 ASP A N 1
ATOM 652 C CA . ASP A 1 82 ? 6.909 -3.120 1.818 1.00 90.00 82 ASP A CA 1
ATOM 653 C C . ASP A 1 82 ? 7.261 -4.578 2.133 1.00 90.00 82 ASP A C 1
ATOM 655 O O . ASP A 1 82 ? 8.077 -4.838 3.021 1.00 90.00 82 ASP A O 1
ATOM 659 N N . TRP A 1 83 ? 6.520 -5.523 1.555 1.00 90.50 83 TRP A N 1
ATOM 660 C CA . TRP A 1 83 ? 6.604 -6.929 1.944 1.00 90.50 83 TRP A CA 1
ATOM 661 C C . TRP A 1 83 ? 7.227 -7.750 0.829 1.00 90.50 83 TRP A C 1
ATOM 663 O O . TRP A 1 83 ? 6.617 -7.921 -0.222 1.00 90.50 83 TRP A O 1
ATOM 673 N N . GLU A 1 84 ? 8.399 -8.317 1.085 1.00 87.62 84 GLU A N 1
ATOM 674 C CA . GLU A 1 84 ? 9.040 -9.230 0.146 1.00 87.62 84 GLU A CA 1
ATOM 675 C C . GLU A 1 84 ? 8.553 -10.680 0.343 1.00 87.62 84 GLU A C 1
ATOM 677 O O . GLU A 1 84 ? 8.339 -11.107 1.483 1.00 87.62 84 GLU A O 1
ATOM 682 N N . PRO A 1 85 ? 8.369 -11.466 -0.739 1.00 80.75 85 PRO A N 1
ATOM 683 C CA . PRO A 1 85 ? 7.846 -12.834 -0.651 1.00 80.75 85 PRO A CA 1
ATOM 684 C C . PRO A 1 85 ? 8.694 -13.822 0.160 1.00 80.75 85 PRO A C 1
ATOM 686 O O . PRO A 1 85 ? 8.188 -14.865 0.580 1.00 80.75 85 PRO A O 1
ATOM 689 N N . ASP A 1 86 ? 9.978 -13.534 0.352 1.00 86.06 86 ASP A N 1
ATOM 690 C CA . ASP A 1 86 ? 10.898 -14.325 1.170 1.00 86.06 86 ASP A CA 1
ATOM 691 C C . ASP A 1 86 ? 10.727 -14.059 2.681 1.00 86.06 86 ASP A C 1
ATOM 693 O O . ASP A 1 86 ? 11.115 -14.884 3.515 1.00 86.06 86 ASP A O 1
ATOM 697 N N . MET A 1 87 ? 10.066 -12.960 3.053 1.00 86.81 87 MET A N 1
ATOM 698 C CA . MET A 1 87 ? 9.666 -12.661 4.420 1.00 86.81 87 MET A CA 1
ATOM 699 C C . MET A 1 87 ? 8.384 -13.416 4.786 1.00 86.81 87 MET A C 1
ATOM 701 O O . MET A 1 87 ? 7.348 -13.296 4.136 1.00 86.81 87 MET A O 1
ATOM 705 N N . LEU A 1 88 ? 8.387 -14.127 5.917 1.00 88.44 88 LEU A N 1
ATOM 706 C CA . LEU A 1 88 ? 7.168 -14.756 6.435 1.00 88.44 88 LEU A CA 1
ATOM 707 C C . LEU A 1 88 ? 6.055 -13.715 6.650 1.00 88.44 88 LEU A C 1
ATOM 709 O O . LEU A 1 88 ? 6.230 -12.748 7.391 1.00 88.44 88 LEU A O 1
ATOM 713 N N . LEU A 1 89 ? 4.873 -13.971 6.080 1.00 83.06 89 LEU A N 1
ATOM 714 C CA . LEU A 1 89 ? 3.693 -13.102 6.198 1.00 83.06 89 LEU A CA 1
ATOM 715 C C . LEU A 1 89 ? 3.335 -12.778 7.658 1.00 83.06 89 LEU A C 1
ATOM 717 O O . LEU A 1 89 ? 2.930 -11.662 7.975 1.00 83.06 89 LEU A O 1
ATOM 721 N N . PHE A 1 90 ? 3.504 -13.746 8.563 1.00 82.50 90 PHE A N 1
ATOM 722 C CA . PHE A 1 90 ? 3.272 -13.534 9.992 1.00 82.50 90 PHE A CA 1
ATOM 723 C C . PHE A 1 90 ? 4.173 -12.430 10.563 1.00 82.50 90 PHE A C 1
ATOM 725 O O . PHE A 1 90 ? 3.692 -11.5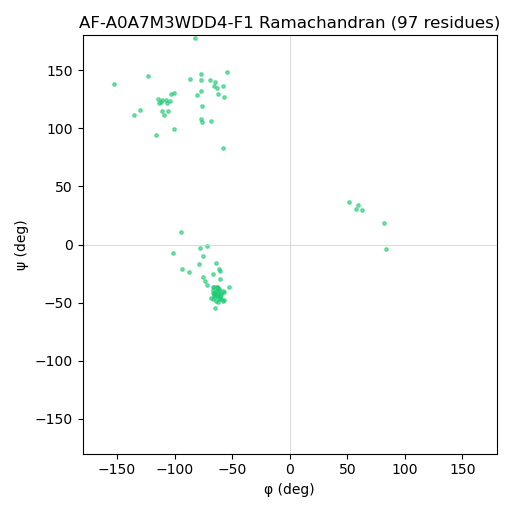67 11.290 1.00 82.50 90 PHE A O 1
ATOM 732 N N . THR A 1 91 ? 5.453 -12.415 10.189 1.00 82.75 91 THR A N 1
ATOM 733 C CA . THR A 1 91 ? 6.414 -11.385 10.605 1.00 82.75 91 THR A CA 1
ATOM 734 C C . THR A 1 91 ? 6.005 -10.012 10.083 1.00 82.75 91 THR A C 1
ATOM 736 O O . THR A 1 91 ? 6.024 -9.037 10.832 1.00 82.75 91 THR A O 1
ATOM 739 N N . ALA A 1 92 ? 5.564 -9.943 8.826 1.00 79.25 92 ALA A N 1
ATOM 740 C CA . ALA A 1 92 ? 5.092 -8.705 8.214 1.00 79.25 92 ALA A CA 1
ATOM 741 C C . ALA A 1 92 ? 3.856 -8.137 8.930 1.00 79.25 92 ALA A C 1
ATOM 743 O O . ALA A 1 92 ? 3.777 -6.943 9.206 1.00 79.25 92 ALA A O 1
ATOM 744 N N . LEU A 1 93 ? 2.907 -9.004 9.296 1.00 80.19 93 LEU A N 1
ATOM 745 C CA . LEU A 1 93 ? 1.701 -8.611 10.027 1.00 80.19 93 LEU A CA 1
ATOM 746 C C . LEU A 1 93 ? 1.974 -8.269 11.503 1.00 80.19 93 LEU A C 1
ATOM 748 O O . LEU A 1 93 ? 1.301 -7.398 12.052 1.00 80.19 93 LEU A O 1
ATOM 752 N N . ALA A 1 94 ? 2.956 -8.910 12.140 1.00 78.56 94 ALA A N 1
ATOM 753 C CA . ALA A 1 94 ? 3.381 -8.587 13.503 1.00 78.56 94 ALA A CA 1
ATOM 754 C C . ALA A 1 94 ? 4.146 -7.253 13.573 1.00 78.56 94 ALA A C 1
ATOM 756 O O 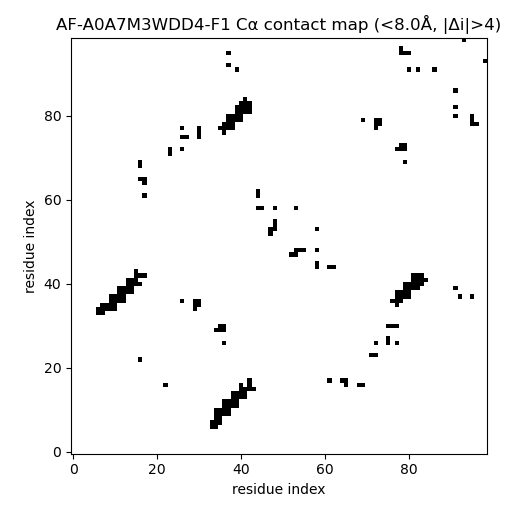. ALA A 1 94 ? 3.974 -6.494 14.516 1.00 78.56 94 ALA A O 1
ATOM 757 N N . GLY A 1 95 ? 4.935 -6.907 12.550 1.00 67.75 95 GLY A N 1
ATOM 758 C CA . GLY A 1 95 ? 5.498 -5.557 12.419 1.00 67.75 95 GLY A CA 1
ATOM 759 C C . GLY A 1 95 ? 4.426 -4.490 12.159 1.00 67.75 95 GLY A C 1
ATOM 760 O O . GLY A 1 95 ? 4.616 -3.323 12.513 1.00 67.75 95 GLY A O 1
ATOM 761 N N . ALA A 1 96 ? 3.290 -4.903 11.577 1.00 61.81 96 ALA A N 1
ATOM 762 C CA . ALA A 1 96 ? 2.159 -4.051 11.212 1.00 61.81 96 ALA A CA 1
ATOM 763 C C . ALA A 1 96 ? 1.269 -3.573 12.336 1.00 61.81 96 ALA A C 1
ATOM 765 O O . ALA A 1 96 ? 0.640 -2.515 12.261 1.00 61.81 96 ALA A O 1
ATOM 766 N N . ARG A 1 97 ? 1.213 -4.363 13.387 1.00 61.19 97 ARG A N 1
ATOM 767 C CA . ARG A 1 97 ? 0.427 -4.083 14.568 1.00 61.19 97 ARG A CA 1
ATOM 768 C C . ARG A 1 97 ? 1.358 -4.395 15.703 1.00 61.19 97 ARG A C 1
ATOM 770 O O . ARG A 1 97 ? 1.693 -5.558 15.840 1.00 61.19 97 ARG A O 1
ATOM 777 N N . GLY A 1 98 ? 1.810 -3.393 16.453 1.00 47.50 98 GLY A N 1
ATOM 778 C CA . GLY A 1 98 ? 2.654 -3.615 17.628 1.00 47.50 98 GLY A CA 1
ATOM 779 C C . GLY A 1 98 ? 1.959 -4.521 18.651 1.00 47.50 98 GLY A C 1
ATOM 780 O O . GLY A 1 98 ? 1.314 -4.018 19.567 1.00 47.50 98 GLY A O 1
ATOM 781 N N . PHE A 1 99 ? 2.057 -5.831 18.441 1.00 42.25 99 PHE A N 1
ATOM 782 C CA . PHE A 1 99 ? 1.629 -6.912 19.317 1.00 42.25 99 PHE A CA 1
ATOM 783 C C . PHE A 1 99 ? 2.782 -7.328 20.225 1.00 42.25 99 PHE A C 1
ATOM 785 O O . PHE A 1 99 ? 3.943 -7.315 19.756 1.00 42.25 99 PHE A O 1
#